Protein AF-A0A1T4MWU2-F1 (afdb_monomer_lite)

Radius of gyration: 14.34 Å; chains: 1; bounding box: 37×26×35 Å

Foldseek 3Di:
DKKKFKFKDQDPDDPPDPPSVVRTPDMDDDPDPVVVVVVLVVVVVVLVVVAVFKWDALQSKIWGFHLPQWDQDPVVNDTGTMIIIIAMDDPNHGGDSVVSVVPDDTDGDDDDRDGDPDD

Sequence (119 aa):
MYRVVEMFGDNEPWWFLEGWEEDIVQSSSFENLEDALCYYKKCWLEYRKKFDEVNSKRNFLAAFWSEDDERWCEECNDYLQQYHSLAILYDNKMLAEEIGKKKYERVTSEGKAKSCSMK

Organism: NCBI:txid263852

Secondary structure (DSSP, 8-state):
-EEEEEEEES--S-TTSTTGGGGEEEEEEESSHHHHHHHHHHHHHHHHHH-SEEEE-TTS-EEEE-TT-EEEETTTTEEEE-EEEEEEEETTEEPPHHHHTTT----B--PPP------

pLDDT: mean 79.15, std 14.97, range [43.62, 94.62]

InterPro domains:
  IPR010434 Protein of unknown function DUF1033 [PF06279] (1-118)

Structure (mmCIF, N/CA/C/O backbone):
data_AF-A0A1T4MWU2-F1
#
_entry.id   AF-A0A1T4MWU2-F1
#
loop_
_atom_site.group_PDB
_atom_site.id
_atom_site.type_symbol
_atom_site.label_atom_id
_atom_site.label_alt_id
_atom_site.label_comp_id
_atom_site.label_asym_id
_atom_site.label_entity_id
_atom_site.label_seq_id
_atom_site.pdbx_PDB_ins_code
_atom_site.Cartn_x
_atom_site.Cartn_y
_atom_site.Cartn_z
_atom_site.occupancy
_atom_site.B_iso_or_equiv
_atom_site.auth_seq_id
_atom_site.auth_comp_id
_atom_site.auth_asym_id
_atom_site.auth_atom_id
_atom_site.pdbx_PDB_model_num
ATOM 1 N N . MET A 1 1 ? -11.333 11.265 11.318 1.00 88.19 1 MET A N 1
ATOM 2 C CA . MET A 1 1 ? -11.938 10.518 10.182 1.00 88.19 1 MET A CA 1
ATOM 3 C C . MET A 1 1 ? -10.966 9.440 9.717 1.00 88.19 1 MET A C 1
ATOM 5 O O . MET A 1 1 ? -9.768 9.711 9.722 1.00 88.19 1 MET A O 1
ATOM 9 N N . TYR A 1 2 ? -11.435 8.242 9.360 1.00 90.88 2 TYR A N 1
ATOM 10 C CA . TYR A 1 2 ? -10.570 7.182 8.827 1.00 90.88 2 TYR A CA 1
ATOM 11 C C . TYR A 1 2 ? -10.446 7.310 7.309 1.00 90.88 2 TYR A C 1
ATOM 13 O O . TYR A 1 2 ? -11.394 7.706 6.634 1.00 90.88 2 TYR A O 1
ATOM 21 N N . ARG A 1 3 ? -9.280 6.990 6.756 1.00 92.44 3 ARG A N 1
ATOM 22 C CA . ARG A 1 3 ? -9.038 7.028 5.311 1.00 92.44 3 ARG 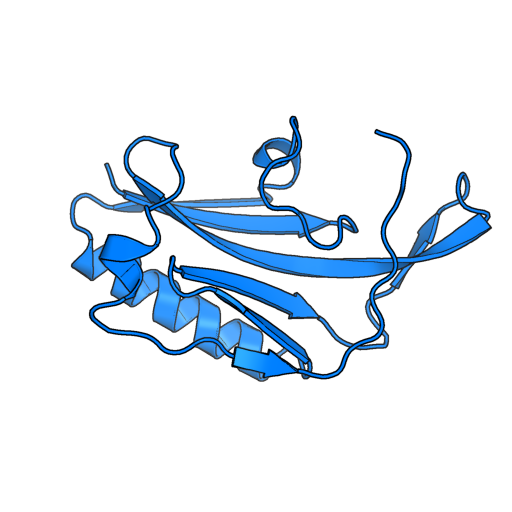A CA 1
ATOM 23 C C . ARG A 1 3 ? -8.203 5.825 4.917 1.00 92.44 3 ARG A C 1
ATOM 25 O O . ARG A 1 3 ? -7.140 5.616 5.486 1.00 92.44 3 ARG A O 1
ATOM 32 N N . VAL A 1 4 ? -8.682 5.037 3.968 1.00 92.50 4 VAL A N 1
ATOM 33 C CA . VAL A 1 4 ? -7.870 4.006 3.322 1.00 92.50 4 VAL A CA 1
ATOM 34 C C . VAL A 1 4 ? -7.244 4.638 2.093 1.00 92.50 4 VAL A C 1
ATOM 36 O O . VAL A 1 4 ? -7.961 5.240 1.293 1.00 92.50 4 VAL A O 1
ATOM 39 N N . VAL A 1 5 ? -5.926 4.553 1.971 1.00 91.75 5 VAL A N 1
ATOM 40 C CA . VAL A 1 5 ? -5.179 5.103 0.837 1.00 91.75 5 VAL A CA 1
ATOM 41 C C . VAL A 1 5 ? -4.459 3.988 0.101 1.00 91.75 5 VAL A C 1
ATOM 43 O O . VAL A 1 5 ? -3.946 3.052 0.718 1.00 91.75 5 VAL A O 1
ATOM 46 N N . GLU A 1 6 ? -4.447 4.108 -1.218 1.00 91.88 6 GLU A N 1
ATOM 47 C CA . GLU A 1 6 ? -3.693 3.259 -2.126 1.00 91.88 6 GLU A CA 1
ATOM 48 C C . GLU A 1 6 ? -2.598 4.115 -2.744 1.00 91.88 6 GLU A C 1
ATOM 50 O O . GLU A 1 6 ? -2.857 5.240 -3.183 1.00 91.88 6 GLU A O 1
ATOM 55 N N . MET A 1 7 ? -1.379 3.596 -2.740 1.00 89.44 7 MET A N 1
ATOM 56 C CA . MET A 1 7 ? -0.198 4.284 -3.244 1.00 89.44 7 MET A CA 1
ATOM 57 C C . MET A 1 7 ? 0.504 3.426 -4.286 1.00 89.44 7 MET A C 1
ATOM 59 O O . MET A 1 7 ? 0.406 2.198 -4.247 1.00 89.44 7 MET A O 1
ATOM 63 N N . PHE A 1 8 ? 1.212 4.074 -5.202 1.00 88.75 8 PHE A N 1
ATOM 64 C CA . PHE A 1 8 ? 1.997 3.409 -6.232 1.00 88.75 8 PHE A CA 1
ATOM 65 C C . PHE A 1 8 ? 3.326 4.134 -6.447 1.00 88.75 8 PHE A C 1
ATOM 67 O O . PHE A 1 8 ? 3.317 5.334 -6.707 1.00 88.75 8 PHE A O 1
ATOM 74 N N . GLY A 1 9 ? 4.449 3.417 -6.350 1.00 83.56 9 GLY A N 1
ATOM 75 C CA . GLY A 1 9 ? 5.775 3.989 -6.611 1.00 83.56 9 GLY A CA 1
ATOM 76 C C . GLY A 1 9 ? 6.945 3.042 -6.328 1.00 83.56 9 GLY A C 1
ATOM 77 O O . GLY A 1 9 ? 6.743 1.918 -5.878 1.00 83.56 9 GLY A O 1
ATOM 78 N N . ASP A 1 10 ? 8.173 3.510 -6.575 1.00 73.81 10 ASP A N 1
ATOM 79 C CA . ASP A 1 10 ? 9.440 2.751 -6.443 1.00 73.81 10 ASP A CA 1
ATOM 80 C C . ASP A 1 10 ? 10.172 2.886 -5.093 1.00 73.81 10 ASP A C 1
ATOM 82 O O . ASP A 1 10 ? 11.306 2.432 -4.920 1.00 73.81 10 ASP 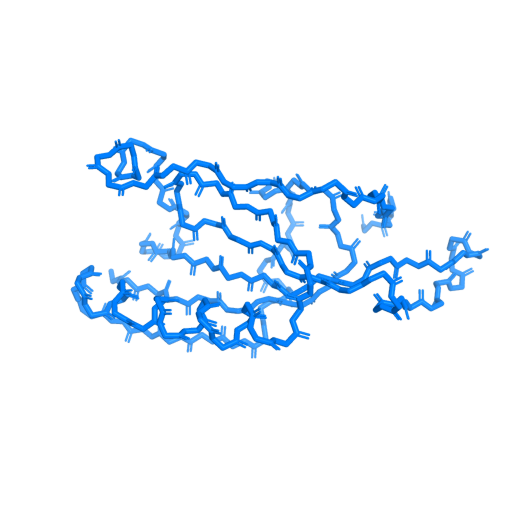A O 1
ATOM 86 N N . ASN A 1 11 ? 9.546 3.505 -4.094 1.00 63.53 11 ASN A N 1
ATOM 87 C CA . ASN A 1 11 ? 10.198 3.752 -2.811 1.00 63.53 11 ASN A CA 1
ATOM 88 C C . ASN A 1 11 ? 10.040 2.585 -1.825 1.00 63.53 11 ASN A C 1
ATOM 90 O O . ASN A 1 11 ? 9.122 2.534 -1.007 1.00 63.53 11 ASN A O 1
ATOM 94 N N . GLU A 1 12 ? 11.007 1.678 -1.830 1.00 53.75 12 GLU A N 1
ATOM 95 C CA . GLU A 1 12 ? 11.235 0.710 -0.752 1.00 53.75 12 GLU A CA 1
ATOM 96 C C . GLU A 1 12 ? 12.079 1.248 0.407 1.00 53.75 12 GLU A C 1
ATOM 98 O O . GLU A 1 12 ? 13.091 1.912 0.181 1.00 53.75 12 GLU A O 1
ATOM 103 N N . PRO A 1 13 ? 11.860 0.787 1.651 1.00 43.62 13 PRO A N 1
ATOM 104 C CA . PRO A 1 13 ? 10.598 0.560 2.332 1.00 43.62 13 PRO A CA 1
ATOM 105 C C . PRO A 1 13 ? 10.621 1.356 3.650 1.00 43.62 13 PRO A C 1
ATOM 107 O O . PRO A 1 13 ? 10.738 0.780 4.733 1.00 43.62 13 PRO A O 1
ATOM 110 N N . TRP A 1 14 ? 10.526 2.687 3.596 1.00 55.03 14 TRP A N 1
ATOM 111 C CA . TRP A 1 14 ? 10.448 3.512 4.807 1.00 55.03 14 TRP A CA 1
ATOM 112 C C . TRP A 1 14 ? 9.296 4.499 4.697 1.00 55.03 14 TRP A C 1
ATOM 114 O O . TRP A 1 14 ? 9.417 5.594 4.161 1.00 55.03 14 TRP A O 1
ATOM 124 N N . TRP A 1 15 ? 8.181 4.086 5.289 1.00 57.41 15 TRP A N 1
ATOM 125 C CA . TRP A 1 15 ? 6.940 4.814 5.552 1.00 57.41 15 TRP A CA 1
ATOM 126 C C . TRP A 1 15 ? 7.114 6.069 6.447 1.00 57.41 15 TRP A C 1
ATOM 128 O O . TRP A 1 15 ? 6.249 6.390 7.253 1.00 57.41 15 TRP A O 1
ATOM 138 N N . PHE A 1 16 ? 8.262 6.744 6.362 1.00 50.38 16 PHE A N 1
ATOM 139 C CA . PHE A 1 16 ? 8.681 7.883 7.182 1.00 50.38 16 PHE A CA 1
ATOM 140 C C . PHE A 1 16 ? 9.406 8.981 6.388 1.00 50.38 16 PHE A C 1
ATOM 142 O O . PHE A 1 16 ? 9.838 9.959 6.994 1.00 50.38 16 PHE A O 1
ATOM 149 N N . LEU A 1 17 ? 9.563 8.844 5.069 1.00 54.25 17 LEU A N 1
ATOM 150 C CA . LEU A 1 17 ? 10.159 9.900 4.251 1.00 54.25 17 LEU A CA 1
ATOM 151 C C . LEU A 1 17 ? 9.106 10.956 3.893 1.00 54.25 17 LEU A C 1
ATOM 153 O O . LEU A 1 17 ? 7.950 10.627 3.621 1.00 54.25 17 LEU A O 1
ATOM 157 N N . GLU A 1 18 ? 9.506 12.226 3.923 1.00 56.59 18 GLU A N 1
ATOM 158 C CA . GLU A 1 18 ? 8.711 13.329 3.378 1.00 56.59 18 GLU A CA 1
ATOM 159 C C . GLU A 1 18 ? 8.315 13.021 1.921 1.00 56.59 18 GLU A C 1
ATOM 161 O O . GLU A 1 18 ? 9.107 12.463 1.164 1.00 56.59 18 GLU A O 1
ATOM 166 N N . GLY A 1 19 ? 7.075 13.341 1.537 1.00 65.75 19 GLY A N 1
ATOM 167 C CA . GLY A 1 19 ? 6.597 13.165 0.157 1.00 65.75 19 GLY A CA 1
ATOM 168 C C . GLY A 1 19 ? 5.936 11.818 -0.173 1.00 65.75 19 GLY A C 1
ATOM 169 O O . GLY A 1 19 ? 5.531 11.618 -1.312 1.00 65.75 19 GLY A O 1
ATOM 170 N N . TRP A 1 20 ? 5.745 10.902 0.787 1.00 75.94 20 TRP A N 1
ATOM 171 C CA . TRP A 1 20 ? 4.974 9.661 0.545 1.00 75.94 20 TRP A CA 1
ATOM 172 C C . TRP A 1 20 ? 3.507 9.927 0.161 1.00 75.94 20 TRP A C 1
ATOM 174 O O . TRP A 1 20 ? 2.875 9.122 -0.518 1.00 75.94 20 TRP A O 1
ATOM 184 N N . GLU A 1 21 ? 2.952 11.062 0.600 1.00 75.88 21 GLU A N 1
ATOM 185 C CA . GLU A 1 21 ? 1.588 11.478 0.260 1.00 75.88 21 GLU A CA 1
ATOM 186 C C . GLU A 1 21 ? 1.423 11.760 -1.240 1.00 75.88 21 GLU A C 1
ATOM 188 O O . GLU A 1 21 ? 0.311 11.664 -1.759 1.00 75.88 21 GLU A O 1
ATOM 193 N N . GLU A 1 22 ? 2.514 12.075 -1.944 1.00 80.19 22 GLU A N 1
ATOM 194 C CA . GLU A 1 22 ? 2.508 12.324 -3.390 1.00 80.19 22 GLU A CA 1
ATOM 195 C C . GLU A 1 22 ? 2.285 11.041 -4.194 1.00 80.19 22 GLU A C 1
ATOM 197 O O . GLU A 1 22 ? 1.746 11.087 -5.297 1.00 80.19 22 GLU A O 1
ATOM 202 N N . ASP A 1 23 ? 2.630 9.890 -3.614 1.00 81.94 23 ASP A N 1
ATOM 203 C CA . ASP A 1 23 ? 2.474 8.584 -4.247 1.00 81.94 23 ASP A CA 1
ATOM 204 C C . ASP A 1 23 ? 1.034 8.036 -4.073 1.00 81.94 23 ASP A C 1
ATOM 206 O O . ASP A 1 23 ? 0.722 6.941 -4.547 1.00 81.94 23 ASP A O 1
ATOM 210 N N . ILE A 1 24 ? 0.127 8.775 -3.404 1.00 87.06 24 ILE A N 1
ATOM 211 C CA . ILE A 1 24 ? -1.286 8.393 -3.224 1.00 87.06 24 ILE A CA 1
ATOM 212 C C . ILE A 1 24 ? -2.035 8.513 -4.555 1.00 87.06 24 ILE A C 1
ATOM 214 O O . ILE A 1 24 ? -2.357 9.605 -5.022 1.00 87.06 24 ILE A O 1
ATOM 218 N N . VAL A 1 25 ? -2.425 7.368 -5.110 1.00 90.50 25 VAL A N 1
ATOM 219 C CA . VAL A 1 25 ? -3.213 7.287 -6.349 1.00 90.50 25 VAL A CA 1
ATOM 220 C C . VAL A 1 25 ? -4.715 7.189 -6.091 1.00 90.50 25 VAL A C 1
ATOM 222 O O . VAL A 1 25 ? -5.522 7.572 -6.938 1.00 90.50 25 VAL A O 1
ATOM 225 N N . GLN A 1 26 ? -5.121 6.688 -4.922 1.00 91.88 26 GLN A N 1
ATOM 226 C CA . GLN A 1 26 ? -6.529 6.601 -4.546 1.00 91.88 26 GLN A CA 1
ATOM 227 C C . GLN A 1 26 ? -6.716 6.769 -3.044 1.00 91.88 26 GLN A C 1
ATOM 229 O O . GLN A 1 26 ? -5.874 6.385 -2.233 1.00 91.88 26 GLN A O 1
ATOM 234 N N . SER A 1 27 ? -7.868 7.314 -2.658 1.00 92.38 27 SER A N 1
ATOM 235 C CA . SER A 1 27 ? -8.251 7.349 -1.259 1.00 92.38 27 SER A CA 1
ATOM 236 C C . SER A 1 27 ? -9.750 7.261 -1.038 1.00 92.38 27 SER A C 1
ATOM 238 O O . SER A 1 27 ? -10.510 7.956 -1.711 1.00 92.38 27 SER A O 1
ATOM 240 N N . SER A 1 28 ? -10.135 6.516 -0.009 1.00 94.31 28 SER A N 1
ATOM 241 C CA . SER A 1 28 ? -11.520 6.318 0.409 1.00 94.31 28 SER A CA 1
ATOM 242 C C . SER A 1 28 ? -11.669 6.690 1.881 1.00 94.31 28 SER A C 1
ATOM 244 O O . SER A 1 28 ? -10.912 6.211 2.726 1.00 94.31 28 SER A O 1
ATOM 246 N N . SER A 1 29 ? -12.617 7.571 2.196 1.00 93.38 29 SER A N 1
ATOM 247 C CA . SER A 1 29 ? -12.855 8.067 3.558 1.00 93.38 29 SER A CA 1
ATOM 248 C C . SER A 1 29 ? -14.028 7.359 4.227 1.00 93.38 29 SER A C 1
ATOM 250 O O . SER A 1 29 ? -15.026 7.048 3.584 1.00 93.38 29 SER A O 1
ATOM 252 N N . PHE A 1 30 ? -13.904 7.138 5.534 1.00 93.38 30 PHE A N 1
ATOM 253 C CA . PHE A 1 30 ? -14.853 6.397 6.356 1.00 93.38 30 PHE A CA 1
ATOM 254 C C . PHE A 1 30 ? -15.019 7.068 7.722 1.00 93.38 30 PHE A C 1
ATOM 256 O O . PHE A 1 30 ? -14.065 7.599 8.303 1.00 93.38 30 PHE A O 1
ATOM 263 N N . GLU A 1 31 ? -16.234 7.017 8.261 1.00 91.19 31 GLU A N 1
ATOM 264 C CA . GLU A 1 31 ? -16.543 7.562 9.587 1.00 91.19 31 GLU A CA 1
ATOM 265 C C . GLU A 1 31 ? -16.007 6.656 10.701 1.00 91.19 31 GLU A C 1
ATOM 267 O O . GLU A 1 31 ? -15.425 7.142 11.672 1.00 91.19 31 GLU A O 1
ATOM 272 N N . ASN A 1 32 ? -16.112 5.338 10.510 1.00 90.88 32 ASN A N 1
ATOM 273 C CA . ASN A 1 32 ? -15.744 4.333 11.500 1.00 90.88 32 ASN A CA 1
ATOM 274 C C . ASN A 1 32 ? -14.569 3.468 11.033 1.00 90.88 32 ASN A C 1
ATOM 276 O O . ASN A 1 32 ? -14.392 3.194 9.843 1.00 90.88 32 ASN A O 1
ATOM 280 N N . LEU A 1 33 ? -13.793 2.971 11.999 1.00 88.00 33 LEU A N 1
ATOM 281 C CA . LEU A 1 33 ? -12.676 2.065 11.727 1.00 88.00 33 LEU A CA 1
ATOM 282 C C . LEU A 1 33 ? -13.148 0.748 11.098 1.00 88.00 33 LEU A C 1
ATOM 284 O O . LEU A 1 33 ? -12.435 0.169 10.290 1.00 88.00 33 LEU A O 1
ATOM 288 N N . GLU A 1 34 ? -14.330 0.258 11.467 1.00 90.12 34 GLU A N 1
ATOM 289 C CA . GLU A 1 34 ? -14.854 -1.020 10.974 1.00 90.12 34 GLU A CA 1
ATOM 290 C C . GLU A 1 34 ? -15.114 -0.994 9.464 1.00 90.12 34 GLU A C 1
ATOM 292 O O . GLU A 1 34 ? -14.695 -1.917 8.762 1.00 90.12 34 GLU A O 1
ATOM 297 N N . ASP A 1 35 ? -15.701 0.091 8.956 1.00 93.38 35 ASP A N 1
ATOM 298 C CA . ASP A 1 35 ? -15.936 0.285 7.522 1.00 93.38 35 ASP A CA 1
ATOM 299 C C . ASP A 1 35 ? -14.613 0.413 6.759 1.00 93.38 35 ASP A C 1
ATOM 301 O O . ASP A 1 35 ? -14.408 -0.258 5.743 1.00 93.38 35 ASP A O 1
ATOM 305 N N . ALA A 1 36 ? -13.668 1.189 7.305 1.00 92.50 36 ALA A N 1
ATOM 306 C CA . ALA A 1 36 ? -12.321 1.308 6.750 1.00 92.50 36 ALA A CA 1
ATOM 307 C C . ALA A 1 36 ? -11.599 -0.048 6.707 1.00 92.50 36 ALA A C 1
ATOM 309 O O . ALA A 1 36 ? -10.961 -0.382 5.713 1.00 92.50 36 ALA A O 1
ATOM 310 N N . LEU A 1 37 ? -11.728 -0.867 7.756 1.00 91.00 37 LEU A N 1
ATOM 311 C CA . LEU A 1 37 ? -11.153 -2.212 7.806 1.00 91.00 37 LEU A CA 1
ATOM 312 C C . LEU A 1 37 ? -11.816 -3.162 6.810 1.00 91.00 37 LEU A C 1
ATOM 314 O O . LEU A 1 37 ? -11.131 -3.998 6.223 1.00 91.00 37 LEU A O 1
ATOM 318 N N . CYS A 1 38 ? -13.132 -3.065 6.627 1.00 92.75 38 CYS A N 1
ATOM 319 C CA . CYS A 1 38 ? -13.856 -3.861 5.643 1.00 92.75 38 CYS A CA 1
ATOM 320 C C . CYS A 1 38 ? -13.362 -3.540 4.226 1.00 92.75 38 CYS A C 1
ATOM 322 O O . CYS A 1 38 ? -13.001 -4.446 3.470 1.00 92.75 38 CYS A O 1
ATOM 324 N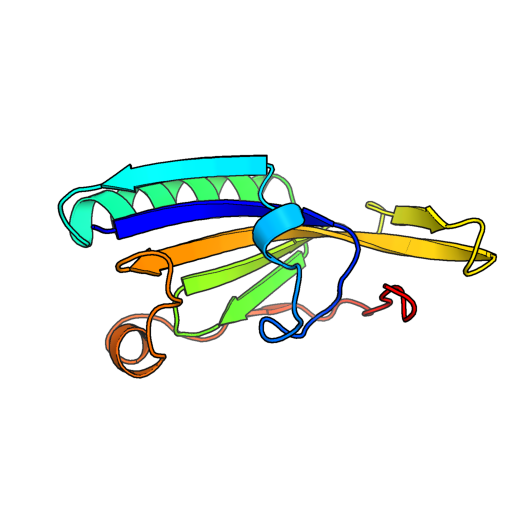 N . TYR A 1 39 ? -13.243 -2.248 3.906 1.00 94.31 39 TYR A N 1
ATOM 325 C CA . TYR A 1 39 ? -12.694 -1.789 2.634 1.00 94.31 39 TYR A CA 1
ATOM 326 C C . TYR A 1 39 ? -11.228 -2.203 2.454 1.00 94.31 39 TYR A C 1
ATOM 328 O O . TYR A 1 39 ? -10.880 -2.800 1.440 1.00 94.31 39 TYR A O 1
ATOM 336 N N . TYR A 1 40 ? -10.385 -1.989 3.468 1.00 93.12 40 TYR A N 1
ATOM 337 C CA . TYR A 1 40 ? -8.980 -2.399 3.453 1.00 93.12 40 TYR A CA 1
ATOM 338 C C . TYR A 1 40 ? -8.827 -3.897 3.175 1.00 93.12 40 TYR A C 1
ATOM 340 O O . TYR A 1 40 ? -8.044 -4.292 2.317 1.00 93.12 40 TYR A O 1
ATOM 348 N N . LYS A 1 41 ? -9.604 -4.753 3.851 1.00 92.06 41 LYS A N 1
ATOM 349 C CA . LYS A 1 41 ? -9.581 -6.206 3.614 1.00 92.06 41 LYS A CA 1
ATOM 350 C C . LYS A 1 41 ? -9.981 -6.564 2.190 1.00 92.06 41 LYS A C 1
ATOM 352 O O . LYS A 1 41 ? -9.397 -7.476 1.611 1.00 92.06 41 LYS A O 1
ATOM 357 N N . LYS A 1 42 ? -10.972 -5.868 1.632 1.00 94.62 42 LYS A N 1
ATOM 358 C CA . LYS A 1 42 ? -11.381 -6.058 0.241 1.00 94.62 42 LYS A CA 1
ATOM 359 C C . LYS A 1 42 ? -10.225 -5.724 -0.707 1.00 94.62 42 LYS A C 1
ATOM 361 O O . LYS A 1 42 ? -9.871 -6.577 -1.513 1.00 94.62 42 LYS A O 1
ATOM 366 N N . CYS A 1 43 ? -9.604 -4.550 -0.570 1.00 93.88 43 CYS A N 1
ATOM 367 C CA . CYS A 1 43 ? -8.457 -4.157 -1.398 1.00 93.88 43 CYS A CA 1
ATOM 368 C C . CYS A 1 43 ? -7.277 -5.119 -1.228 1.00 93.88 43 CYS A C 1
ATOM 370 O O . CYS A 1 43 ? -6.690 -5.551 -2.214 1.00 93.88 43 CYS A O 1
ATOM 372 N N . TRP A 1 44 ? -6.988 -5.536 0.006 1.00 93.12 44 TRP A N 1
ATOM 373 C CA . TRP A 1 44 ? -5.953 -6.523 0.303 1.00 93.12 44 TRP A CA 1
ATOM 374 C C . TRP A 1 44 ? -6.165 -7.830 -0.465 1.00 93.12 44 TRP A C 1
ATOM 376 O O . TRP A 1 44 ? -5.232 -8.351 -1.066 1.00 93.12 44 TRP A O 1
ATOM 386 N N . LEU A 1 45 ? -7.381 -8.388 -0.442 1.00 92.25 45 LEU A N 1
ATOM 387 C CA . LEU A 1 45 ? -7.676 -9.640 -1.142 1.00 92.25 45 LEU A CA 1
ATOM 388 C C . LEU A 1 45 ? -7.550 -9.487 -2.658 1.00 92.25 45 LEU A C 1
ATOM 390 O O . LEU A 1 45 ? -7.095 -10.413 -3.322 1.00 92.25 45 LEU A O 1
ATOM 394 N N . GLU A 1 46 ? -7.936 -8.335 -3.203 1.00 93.38 46 GLU A N 1
ATOM 395 C CA . GLU A 1 46 ? -7.779 -8.042 -4.628 1.00 93.38 46 GLU A CA 1
ATOM 396 C C . GLU A 1 46 ? -6.303 -7.910 -5.016 1.00 93.38 46 GLU A C 1
ATOM 398 O O . GLU A 1 46 ? -5.895 -8.477 -6.027 1.00 93.38 46 GLU A O 1
ATOM 403 N N . TYR A 1 47 ? -5.483 -7.247 -4.198 1.00 91.19 47 TYR A N 1
ATOM 404 C CA . TYR A 1 47 ? -4.041 -7.170 -4.425 1.00 91.19 47 TYR A CA 1
ATOM 405 C C . TYR A 1 47 ? -3.347 -8.514 -4.260 1.00 91.19 47 TYR A C 1
ATOM 407 O O . TYR A 1 47 ? -2.532 -8.877 -5.099 1.00 91.19 47 TYR A O 1
ATOM 415 N N . ARG A 1 48 ? -3.747 -9.330 -3.281 1.00 89.50 48 ARG A N 1
ATOM 416 C CA . ARG A 1 48 ? -3.182 -10.673 -3.105 1.00 89.50 48 ARG A CA 1
ATOM 417 C C . ARG A 1 48 ? -3.474 -11.620 -4.275 1.00 89.50 48 ARG A C 1
ATOM 419 O O . ARG A 1 48 ? -2.747 -12.588 -4.445 1.00 89.50 48 ARG A O 1
ATOM 426 N N . LYS A 1 49 ? -4.526 -11.371 -5.064 1.00 91.62 49 LYS A N 1
ATOM 427 C CA . LYS A 1 49 ? -4.805 -12.122 -6.304 1.00 91.62 49 LYS A CA 1
ATOM 428 C C . LYS A 1 49 ? -3.980 -11.642 -7.499 1.00 91.62 49 LYS A C 1
ATOM 430 O O . LYS A 1 49 ? -3.870 -12.384 -8.467 1.00 91.62 49 LYS A O 1
ATOM 435 N N . LYS A 1 50 ? -3.516 -10.390 -7.468 1.00 90.50 50 LYS A N 1
ATOM 436 C CA . LYS A 1 50 ? -2.797 -9.742 -8.572 1.00 90.50 50 LYS A CA 1
ATOM 437 C C . LYS A 1 50 ? -1.283 -9.852 -8.435 1.00 90.50 50 LYS A C 1
ATOM 439 O O . LYS A 1 50 ? -0.617 -9.907 -9.453 1.00 90.50 50 LYS A O 1
ATOM 444 N N . PHE A 1 51 ? -0.788 -9.866 -7.201 1.00 90.31 51 PHE A N 1
ATOM 445 C CA . PHE A 1 51 ? 0.629 -9.799 -6.869 1.00 90.31 51 PHE A CA 1
ATOM 446 C C . PHE A 1 51 ? 1.037 -11.011 -6.039 1.00 90.31 51 PHE A C 1
ATOM 448 O O . PHE A 1 51 ? 0.338 -11.377 -5.082 1.00 90.31 51 PHE A O 1
ATOM 455 N N . ASP A 1 52 ? 2.174 -11.604 -6.388 1.00 88.62 52 ASP A N 1
ATOM 456 C CA . ASP A 1 52 ? 2.735 -12.772 -5.709 1.00 88.62 52 ASP A CA 1
ATOM 457 C C . ASP A 1 52 ? 3.423 -12.397 -4.394 1.00 88.62 52 ASP A C 1
ATOM 459 O O . ASP A 1 52 ? 3.274 -13.120 -3.397 1.00 88.62 52 ASP A O 1
ATOM 463 N N . GLU A 1 53 ? 4.034 -11.214 -4.348 1.00 89.19 53 GLU A N 1
ATOM 464 C CA . GLU A 1 53 ? 4.785 -10.722 -3.203 1.00 89.19 53 GLU A CA 1
ATOM 465 C C . GLU A 1 53 ? 3.972 -9.731 -2.360 1.00 89.19 53 GLU A C 1
ATOM 467 O O . GLU A 1 53 ? 3.154 -8.945 -2.850 1.00 89.19 53 GLU A O 1
ATOM 472 N N . VAL A 1 54 ? 4.170 -9.798 -1.041 1.00 89.06 54 VAL A N 1
ATOM 473 C CA . VAL A 1 54 ? 3.517 -8.924 -0.068 1.00 89.06 54 VAL A CA 1
ATOM 474 C C . VAL A 1 54 ? 4.379 -8.708 1.173 1.00 89.06 54 VAL A C 1
ATOM 476 O O . VAL A 1 54 ? 4.863 -9.639 1.820 1.00 89.06 54 VAL A O 1
ATOM 479 N N . ASN A 1 55 ? 4.474 -7.454 1.600 1.00 86.62 55 ASN A N 1
ATOM 480 C CA . ASN A 1 55 ? 5.061 -7.064 2.872 1.00 86.62 55 ASN A CA 1
ATOM 481 C C . ASN A 1 55 ? 4.084 -6.181 3.631 1.00 86.62 55 ASN A C 1
ATOM 483 O O . ASN A 1 55 ? 3.733 -5.092 3.187 1.00 86.62 55 ASN A O 1
ATOM 487 N N . SER A 1 56 ? 3.648 -6.642 4.795 1.00 85.94 56 SER A N 1
ATOM 488 C CA . SER A 1 56 ? 2.743 -5.910 5.660 1.00 85.94 56 SER A CA 1
ATOM 489 C C . SER A 1 56 ? 3.283 -5.701 7.055 1.00 85.94 56 SER A C 1
ATOM 491 O O . SER A 1 56 ? 4.112 -6.446 7.578 1.00 85.94 56 SER A O 1
ATOM 493 N N . LYS A 1 57 ? 2.770 -4.652 7.683 1.00 80.69 57 LYS A N 1
ATOM 494 C CA . LYS A 1 57 ? 3.050 -4.255 9.054 1.00 80.69 57 LYS A CA 1
ATOM 495 C C . LYS A 1 57 ? 1.783 -4.368 9.887 1.00 80.69 57 LYS A C 1
ATOM 497 O O . LYS A 1 57 ? 0.660 -4.387 9.384 1.00 80.69 57 LYS A O 1
ATOM 502 N N . ARG A 1 58 ? 1.969 -4.403 11.206 1.00 75.06 58 ARG A N 1
ATOM 503 C CA . ARG A 1 58 ? 0.863 -4.551 12.161 1.00 75.06 58 ARG A CA 1
ATOM 504 C C . ARG A 1 58 ? -0.106 -3.369 12.107 1.00 75.06 58 ARG A C 1
ATOM 506 O O . ARG A 1 58 ? -1.284 -3.560 12.365 1.00 75.06 58 ARG A O 1
ATOM 513 N N . ASN A 1 59 ? 0.354 -2.177 11.735 1.00 76.62 59 ASN A N 1
ATOM 514 C CA . ASN A 1 59 ? -0.450 -0.959 11.616 1.00 76.62 59 ASN A CA 1
ATOM 515 C C . ASN A 1 59 ? -1.218 -0.809 10.287 1.00 76.62 59 ASN A C 1
ATOM 517 O O . ASN A 1 59 ? -1.495 0.317 9.887 1.00 76.62 59 ASN A O 1
ATOM 521 N N . PHE A 1 60 ? -1.590 -1.908 9.622 1.00 84.00 60 PHE A N 1
ATOM 522 C CA . PHE A 1 60 ? -2.353 -1.871 8.363 1.00 84.00 60 PHE A CA 1
ATOM 523 C C . PHE A 1 60 ? -1.633 -1.164 7.217 1.00 84.00 60 PHE A C 1
ATOM 525 O O . PHE A 1 60 ? -2.279 -0.583 6.354 1.00 84.00 60 PHE A O 1
ATOM 532 N N . LEU A 1 61 ? -0.303 -1.200 7.227 1.00 86.25 61 LEU A N 1
ATOM 533 C CA . LEU A 1 61 ? 0.501 -0.846 6.068 1.00 86.25 61 LEU A CA 1
ATOM 534 C C . LEU A 1 61 ? 0.826 -2.127 5.320 1.00 86.25 61 LEU A C 1
ATOM 536 O O . LEU A 1 61 ? 1.249 -3.110 5.934 1.00 86.25 61 LEU A O 1
ATOM 540 N N . ALA A 1 62 ? 0.634 -2.115 4.015 1.00 88.94 62 ALA A N 1
ATOM 541 C CA . ALA A 1 62 ? 0.934 -3.225 3.135 1.00 88.94 62 ALA A CA 1
ATOM 542 C C . ALA A 1 62 ? 1.553 -2.697 1.853 1.00 88.94 62 ALA A C 1
ATOM 544 O O . ALA A 1 62 ? 1.149 -1.644 1.378 1.00 88.94 62 ALA A O 1
ATOM 545 N N . ALA A 1 63 ? 2.489 -3.446 1.301 1.00 89.75 63 ALA A N 1
ATOM 546 C CA . ALA A 1 63 ? 3.027 -3.261 -0.030 1.00 89.75 63 ALA A CA 1
ATOM 547 C C . ALA A 1 63 ? 2.930 -4.601 -0.763 1.00 89.75 63 ALA A C 1
ATOM 549 O O . ALA A 1 63 ? 3.155 -5.648 -0.154 1.00 89.75 63 ALA A O 1
ATOM 550 N N . PHE A 1 64 ? 2.566 -4.555 -2.035 1.00 90.75 64 PHE A N 1
ATOM 551 C CA . PHE A 1 64 ? 2.348 -5.687 -2.924 1.00 90.75 64 PHE A CA 1
ATOM 552 C C . PHE A 1 64 ? 3.088 -5.431 -4.233 1.00 90.75 64 PHE A C 1
ATOM 554 O O . PHE A 1 64 ? 3.094 -4.295 -4.710 1.00 90.75 64 PHE A O 1
ATOM 561 N N . TRP A 1 65 ? 3.708 -6.462 -4.796 1.00 91.62 65 TRP A N 1
ATOM 562 C CA . TRP A 1 65 ? 4.447 -6.357 -6.052 1.00 91.62 65 TRP A CA 1
ATOM 563 C C . TRP A 1 65 ? 4.639 -7.734 -6.701 1.00 91.62 65 TRP A C 1
ATOM 565 O O . TRP A 1 65 ? 4.370 -8.770 -6.086 1.00 91.62 65 TRP A O 1
ATOM 575 N N . SER A 1 66 ? 5.099 -7.736 -7.946 1.00 89.38 66 SER A N 1
ATOM 576 C CA . SER A 1 66 ? 5.589 -8.922 -8.661 1.00 89.38 66 SER A CA 1
ATOM 577 C C . SER A 1 66 ? 7.053 -8.690 -9.027 1.00 89.38 66 SER A C 1
ATOM 579 O O . SER A 1 66 ? 7.443 -7.540 -9.206 1.00 89.38 66 SER A O 1
ATOM 581 N N . GLU A 1 67 ? 7.861 -9.739 -9.185 1.00 84.06 67 GLU A N 1
ATOM 582 C CA . GLU A 1 67 ? 9.272 -9.575 -9.591 1.00 84.06 67 GLU A CA 1
ATOM 583 C C . GLU A 1 67 ? 9.428 -8.872 -10.952 1.00 84.06 67 GLU A C 1
ATOM 585 O O . GLU A 1 67 ? 10.441 -8.227 -11.190 1.00 84.06 67 GLU A O 1
ATOM 590 N N . ASP A 1 68 ? 8.420 -8.960 -11.825 1.00 83.88 68 ASP A N 1
ATOM 591 C CA . ASP A 1 68 ? 8.412 -8.307 -13.139 1.00 83.88 68 ASP A CA 1
ATOM 592 C C . ASP A 1 68 ? 7.866 -6.861 -13.119 1.00 83.88 68 ASP A C 1
ATOM 594 O O . ASP A 1 68 ? 7.884 -6.182 -14.149 1.00 83.88 68 ASP A O 1
ATOM 598 N N . ASP A 1 69 ? 7.348 -6.374 -11.982 1.00 84.75 69 ASP A N 1
ATOM 599 C CA . ASP A 1 69 ? 6.801 -5.013 -11.848 1.00 84.75 69 ASP A CA 1
ATOM 600 C C . ASP A 1 69 ? 7.930 -3.981 -11.682 1.00 84.75 69 ASP A C 1
ATOM 602 O O . ASP A 1 69 ? 8.073 -3.337 -10.647 1.00 84.75 69 ASP A O 1
ATOM 606 N N . GLU A 1 70 ? 8.753 -3.807 -12.713 1.00 87.56 70 GLU A N 1
ATOM 607 C CA . GLU A 1 70 ? 9.896 -2.895 -12.694 1.00 87.56 70 GLU A CA 1
ATOM 608 C C . GLU A 1 70 ? 9.737 -1.718 -13.670 1.00 87.56 70 GLU A C 1
ATOM 610 O O . GLU A 1 70 ? 9.178 -1.822 -14.764 1.00 87.56 70 GLU A O 1
ATOM 615 N N . ARG A 1 71 ? 10.296 -0.566 -13.293 1.00 85.88 71 ARG A N 1
ATOM 616 C CA . ARG A 1 71 ? 10.373 0.650 -14.106 1.00 85.88 71 ARG A CA 1
ATOM 617 C C . ARG A 1 71 ? 11.830 0.985 -14.384 1.00 85.88 71 ARG A C 1
ATOM 619 O O . ARG A 1 71 ? 12.634 1.073 -13.462 1.00 85.88 71 ARG A O 1
ATOM 626 N N . TRP A 1 72 ? 12.159 1.272 -15.640 1.00 86.81 72 TRP A N 1
ATOM 627 C CA . TRP A 1 72 ? 13.458 1.855 -15.970 1.00 86.81 72 TRP A CA 1
ATOM 628 C C . TRP A 1 72 ? 13.578 3.268 -15.390 1.00 86.81 72 TRP A C 1
ATOM 630 O O . TRP A 1 72 ? 12.796 4.158 -15.737 1.00 86.81 72 TRP A O 1
ATOM 640 N N . CYS A 1 73 ? 14.568 3.476 -14.527 1.00 85.56 73 CYS A N 1
ATOM 641 C CA . CYS A 1 73 ? 14.926 4.791 -14.018 1.00 85.56 73 CYS A CA 1
ATOM 642 C C . CYS A 1 73 ? 16.184 5.285 -14.734 1.00 85.56 73 CYS A C 1
ATOM 644 O O . CYS A 1 73 ? 17.260 4.711 -14.565 1.00 85.56 73 CYS A O 1
ATOM 646 N N . GLU A 1 74 ? 16.068 6.361 -15.516 1.00 86.06 74 GLU A N 1
ATOM 647 C CA . GLU A 1 74 ? 17.215 6.942 -16.231 1.00 86.06 74 GLU A CA 1
ATOM 648 C C . GLU A 1 74 ? 18.271 7.508 -15.273 1.00 86.06 74 GLU A C 1
ATOM 650 O O . GLU A 1 74 ? 19.463 7.441 -15.561 1.00 86.06 74 GLU A O 1
ATOM 655 N N . GLU A 1 75 ? 17.849 8.015 -14.114 1.00 83.62 75 GLU A N 1
ATOM 656 C CA . GLU A 1 75 ? 18.740 8.614 -13.114 1.00 83.62 75 GLU A CA 1
ATOM 657 C C . GLU A 1 75 ? 19.575 7.557 -12.387 1.00 83.62 75 GLU A C 1
ATOM 659 O O . GLU A 1 75 ? 20.768 7.750 -12.151 1.00 83.62 75 GLU A O 1
ATOM 664 N N . CYS A 1 76 ? 18.965 6.414 -12.066 1.00 83.25 76 CYS A N 1
ATOM 665 C CA . CYS A 1 76 ? 19.669 5.275 -11.477 1.00 83.25 76 CYS A CA 1
ATOM 666 C C . CYS A 1 76 ? 20.363 4.403 -12.530 1.00 83.25 76 CYS A C 1
ATOM 668 O O . CYS A 1 76 ? 21.227 3.603 -12.173 1.00 83.25 76 CYS A O 1
ATOM 670 N N . ASN A 1 77 ? 19.988 4.549 -13.807 1.00 87.38 77 ASN A N 1
ATOM 671 C CA . ASN A 1 77 ? 20.376 3.664 -14.904 1.00 87.38 77 ASN A CA 1
ATOM 672 C C . ASN A 1 77 ? 20.171 2.179 -14.532 1.00 87.38 77 ASN A C 1
ATOM 674 O O . ASN A 1 77 ? 21.030 1.333 -14.786 1.00 87.38 77 ASN A O 1
ATOM 678 N N . ASP A 1 78 ? 19.049 1.892 -13.872 1.00 86.62 78 ASP A N 1
ATOM 679 C CA . ASP A 1 78 ? 18.681 0.566 -13.372 1.00 86.62 78 ASP A CA 1
ATOM 680 C C . ASP A 1 78 ? 17.154 0.399 -13.407 1.00 86.62 78 ASP A C 1
ATOM 682 O O . ASP A 1 78 ? 16.399 1.376 -13.502 1.00 86.62 78 ASP A O 1
ATOM 686 N N . TYR A 1 79 ? 16.704 -0.852 -13.327 1.00 86.12 79 TYR A N 1
ATOM 687 C CA . TYR A 1 79 ? 15.297 -1.187 -13.139 1.00 86.12 79 TYR A CA 1
ATOM 688 C C . TYR A 1 79 ? 14.941 -1.094 -11.652 1.00 86.12 79 TYR A C 1
ATOM 690 O O . TYR A 1 79 ? 15.579 -1.717 -10.803 1.00 86.12 79 TYR A O 1
ATOM 698 N N . LEU A 1 80 ? 13.945 -0.263 -11.347 1.00 85.69 80 LEU A N 1
ATOM 699 C CA . LEU A 1 80 ? 13.427 -0.059 -10.002 1.00 85.69 80 LEU A CA 1
ATOM 700 C C . LEU A 1 80 ? 12.099 -0.779 -9.842 1.00 85.69 80 LEU A C 1
ATOM 702 O O . LEU A 1 80 ? 11.171 -0.573 -10.629 1.00 85.69 80 LEU A O 1
ATOM 706 N N . GLN A 1 81 ? 12.000 -1.570 -8.784 1.00 87.19 81 GLN A N 1
ATOM 707 C CA . GLN A 1 81 ? 10.788 -2.291 -8.444 1.00 87.19 81 GLN A CA 1
ATOM 708 C C . GLN A 1 81 ? 9.666 -1.308 -8.089 1.00 87.19 81 GLN A C 1
ATOM 710 O O . GLN A 1 81 ? 9.878 -0.332 -7.374 1.00 87.19 81 GLN A O 1
ATOM 715 N N . GLN A 1 82 ? 8.466 -1.565 -8.593 1.00 86.94 82 GLN A N 1
ATOM 716 C CA . GLN A 1 82 ? 7.260 -0.792 -8.329 1.00 86.94 82 GLN A CA 1
ATOM 717 C C . GLN A 1 82 ? 6.401 -1.499 -7.279 1.00 86.94 82 GLN A C 1
ATOM 719 O O . GLN A 1 82 ? 6.207 -2.715 -7.323 1.00 86.94 82 GLN A O 1
ATOM 724 N N . TYR A 1 83 ? 5.858 -0.714 -6.351 1.00 88.56 83 TYR A N 1
ATOM 725 C CA . TYR A 1 83 ? 5.069 -1.188 -5.221 1.00 88.56 83 TYR A CA 1
ATOM 726 C C . TYR A 1 83 ? 3.660 -0.635 -5.262 1.00 88.56 83 TYR A C 1
ATOM 728 O O . TYR A 1 83 ? 3.454 0.577 -5.276 1.00 88.56 83 TYR A O 1
ATOM 736 N N . HIS A 1 84 ? 2.685 -1.527 -5.145 1.00 90.62 84 HIS A N 1
ATOM 737 C CA . HIS A 1 84 ? 1.303 -1.184 -4.849 1.00 90.62 84 HIS A CA 1
ATOM 738 C C . HIS A 1 84 ? 1.090 -1.249 -3.349 1.00 90.62 84 HIS A C 1
ATOM 740 O O . HIS A 1 84 ? 1.150 -2.318 -2.748 1.00 90.62 84 HIS A O 1
ATOM 746 N N . SER A 1 85 ? 0.841 -0.110 -2.722 1.00 88.56 85 SER A N 1
ATOM 747 C CA . SER A 1 85 ? 0.777 -0.020 -1.271 1.00 88.56 85 SER A CA 1
ATOM 748 C C . SER A 1 85 ? -0.617 0.349 -0.776 1.00 88.56 85 SER A C 1
ATOM 750 O O . SER A 1 85 ? -1.347 1.092 -1.421 1.00 88.56 85 SER A O 1
ATOM 752 N N . LEU A 1 86 ? -0.997 -0.176 0.387 1.00 90.62 86 LEU A N 1
ATOM 753 C CA . LEU A 1 86 ? -2.299 0.016 1.017 1.00 90.62 86 LEU A CA 1
ATOM 754 C C . LEU A 1 86 ? -2.097 0.417 2.480 1.00 90.62 86 LEU A C 1
ATOM 756 O O . LEU A 1 86 ? -1.363 -0.250 3.209 1.00 90.62 86 LEU A O 1
ATOM 760 N N . ALA A 1 87 ? -2.759 1.487 2.915 1.00 90.19 87 ALA A N 1
ATOM 761 C CA . ALA A 1 87 ? -2.643 1.999 4.277 1.00 90.19 87 ALA A CA 1
ATOM 762 C C . ALA A 1 87 ? -3.981 2.472 4.847 1.00 90.19 87 ALA A C 1
ATOM 764 O O . ALA A 1 87 ? -4.836 2.971 4.116 1.00 90.19 87 ALA A O 1
ATOM 765 N N . ILE A 1 88 ? -4.142 2.370 6.170 1.00 90.56 88 ILE A N 1
ATOM 766 C CA . ILE A 1 88 ? -5.226 3.039 6.900 1.00 90.56 88 ILE A CA 1
ATOM 767 C C . ILE A 1 88 ? -4.653 4.211 7.695 1.00 90.56 88 ILE A C 1
ATOM 769 O O . ILE A 1 88 ? -3.765 4.051 8.535 1.00 90.56 88 ILE A O 1
ATOM 773 N N . LEU A 1 89 ? -5.223 5.385 7.461 1.00 89.00 89 LEU A N 1
ATOM 774 C CA . LEU A 1 89 ? -4.933 6.625 8.157 1.00 89.00 89 LEU A CA 1
ATOM 775 C C . LEU A 1 89 ? -6.096 6.995 9.079 1.00 89.00 89 LEU A C 1
ATOM 777 O O . LEU A 1 89 ? -7.265 6.736 8.781 1.00 89.00 89 LEU A O 1
ATOM 781 N N . TYR A 1 90 ? -5.774 7.661 10.178 1.00 88.88 90 TYR A N 1
ATOM 782 C CA . TYR A 1 90 ? -6.721 8.361 11.028 1.00 88.88 90 TYR A CA 1
ATOM 783 C C . TYR A 1 90 ? -6.320 9.829 11.090 1.00 88.88 90 TYR A C 1
ATOM 785 O O . TYR A 1 90 ? -5.213 10.153 11.508 1.00 88.88 90 TYR A O 1
ATOM 793 N N . ASP A 1 91 ? -7.218 10.711 10.656 1.00 85.94 91 ASP A N 1
ATOM 794 C CA . ASP A 1 91 ? -6.973 12.158 10.641 1.00 85.94 91 ASP A CA 1
ATOM 795 C C . ASP A 1 91 ? -5.728 12.543 9.811 1.00 85.94 91 ASP A C 1
ATOM 797 O O . ASP A 1 91 ? -4.891 13.338 10.226 1.00 85.94 91 ASP A O 1
ATOM 801 N N . ASN A 1 92 ? -5.575 11.897 8.645 1.00 79.81 92 ASN A N 1
ATOM 802 C CA . ASN A 1 92 ? -4.404 11.983 7.753 1.00 79.81 92 ASN A CA 1
ATOM 803 C C . ASN A 1 92 ? -3.066 11.562 8.390 1.00 79.81 92 ASN A C 1
ATOM 805 O O . ASN A 1 92 ? -2.006 11.797 7.823 1.00 79.81 92 ASN A O 1
ATOM 809 N N . LYS A 1 93 ? -3.098 10.893 9.546 1.00 82.12 93 LYS A N 1
ATOM 810 C CA . LYS A 1 93 ? -1.915 10.325 10.197 1.00 82.12 93 LYS A CA 1
ATOM 811 C C . LYS A 1 93 ? -1.965 8.809 10.157 1.00 82.12 93 LYS A C 1
ATOM 813 O O . LYS A 1 93 ? -3.038 8.210 10.203 1.00 82.12 93 LYS A O 1
ATOM 818 N N . MET A 1 94 ? -0.799 8.175 10.105 1.00 78.69 94 MET A N 1
ATOM 819 C CA . MET A 1 94 ? -0.714 6.718 10.180 1.00 78.69 94 MET A CA 1
ATOM 820 C C . MET A 1 94 ? -1.259 6.214 11.517 1.00 78.69 94 MET A C 1
ATOM 822 O O . MET A 1 94 ? -1.053 6.832 12.566 1.00 78.69 94 MET A O 1
ATOM 826 N N . LEU A 1 95 ? -1.942 5.070 11.490 1.00 77.00 95 LEU A N 1
ATOM 827 C CA . LEU A 1 95 ? -2.346 4.405 12.721 1.00 77.00 95 LEU A CA 1
ATOM 828 C C . LEU A 1 95 ? -1.108 3.944 13.500 1.00 77.00 95 LEU A C 1
ATOM 830 O O . LEU A 1 95 ? -0.168 3.379 12.939 1.00 77.00 95 LEU A O 1
ATOM 834 N N . ALA A 1 96 ? -1.124 4.148 14.817 1.00 69.56 96 ALA A N 1
ATOM 835 C CA . ALA A 1 96 ? -0.096 3.608 15.695 1.00 69.56 96 ALA A CA 1
ATOM 836 C C . ALA A 1 96 ? -0.123 2.069 15.672 1.00 69.56 96 ALA A C 1
ATOM 838 O O . ALA A 1 96 ? -1.193 1.452 15.679 1.00 69.56 96 ALA A O 1
ATOM 839 N N . GLU A 1 97 ? 1.049 1.429 15.722 1.00 65.62 97 GLU A N 1
ATOM 840 C CA . GLU A 1 97 ? 1.170 -0.038 15.727 1.00 65.62 97 GLU A CA 1
ATOM 841 C C . GLU A 1 97 ? 0.410 -0.711 16.874 1.00 65.62 97 GLU A C 1
ATOM 843 O O . GLU A 1 97 ? -0.014 -1.858 16.754 1.00 65.62 97 GLU A O 1
ATOM 848 N N . GLU A 1 98 ? 0.186 -0.001 17.976 1.00 62.25 98 GLU A N 1
ATOM 849 C CA . GLU A 1 98 ? -0.576 -0.487 19.128 1.00 62.25 98 GLU A CA 1
ATOM 850 C C . GLU A 1 98 ? -2.042 -0.794 18.801 1.00 62.25 98 GLU A C 1
ATOM 852 O O . GLU A 1 98 ? -2.614 -1.731 19.360 1.00 62.25 98 GLU A O 1
ATOM 857 N N . ILE A 1 99 ? -2.629 -0.066 17.847 1.00 64.12 99 ILE A N 1
ATOM 858 C CA . ILE A 1 99 ? -3.988 -0.313 17.344 1.00 64.12 99 ILE A CA 1
ATOM 859 C C . ILE A 1 99 ? -4.010 -1.623 16.538 1.00 64.12 99 ILE A C 1
ATOM 861 O O . ILE A 1 99 ? -4.954 -2.409 16.628 1.00 64.12 99 ILE A O 1
ATOM 865 N N . GLY A 1 100 ? -2.925 -1.892 15.811 1.00 56.62 100 GLY A N 1
ATOM 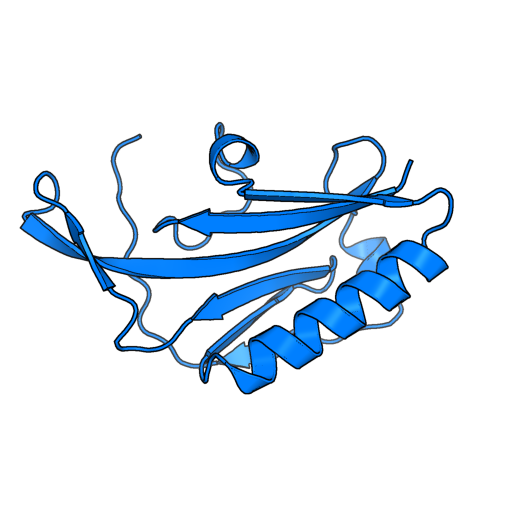866 C CA . GLY A 1 100 ? -2.704 -3.093 15.008 1.00 56.62 100 GLY A CA 1
ATOM 867 C C . GLY A 1 100 ? -2.386 -4.367 15.797 1.00 56.62 100 GLY A C 1
ATOM 868 O O . GLY A 1 100 ? -2.856 -5.455 15.452 1.00 56.62 100 GLY A O 1
ATOM 869 N N . LYS A 1 101 ? -1.644 -4.233 16.910 1.00 53.72 101 LYS A N 1
ATOM 870 C CA . LYS A 1 101 ? -1.207 -5.342 17.788 1.00 53.72 101 LYS A CA 1
ATOM 871 C C . LYS A 1 101 ? -2.353 -6.223 18.290 1.00 53.72 101 LYS A C 1
ATOM 873 O O . LYS A 1 101 ? -2.115 -7.376 18.631 1.00 53.72 101 LYS A O 1
ATOM 878 N N . LYS A 1 102 ? -3.582 -5.704 18.355 1.00 52.00 102 LYS A N 1
ATOM 879 C CA . LYS A 1 102 ? -4.736 -6.455 18.867 1.00 52.00 102 LYS A CA 1
ATOM 880 C C . LYS A 1 102 ? -5.335 -7.454 17.870 1.00 52.00 102 LYS A C 1
ATOM 882 O O . LYS A 1 102 ? -6.143 -8.265 18.315 1.00 52.00 102 LYS A O 1
ATOM 887 N N .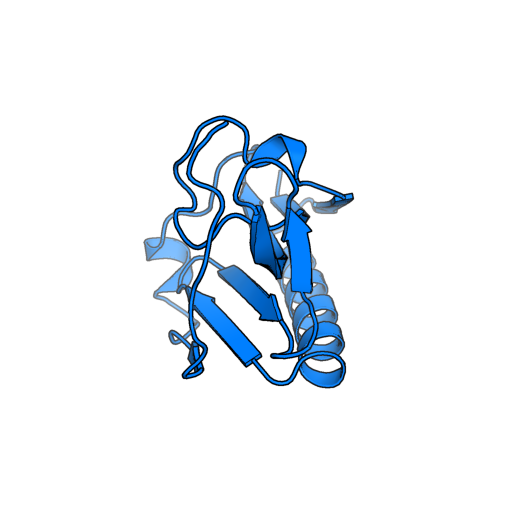 LYS A 1 103 ? -5.022 -7.399 16.561 1.00 50.66 103 LYS A N 1
ATOM 888 C CA . LYS A 1 103 ? -5.759 -8.204 15.559 1.00 50.66 103 LYS A CA 1
ATOM 889 C C . LYS A 1 103 ? -4.978 -8.763 14.353 1.00 50.66 103 LYS A C 1
ATOM 891 O O . LYS A 1 103 ? -5.550 -9.625 13.694 1.00 50.66 103 LYS A O 1
ATOM 896 N N . TYR A 1 104 ? -3.747 -8.331 14.040 1.00 54.72 104 TYR A N 1
ATOM 897 C CA . TYR A 1 104 ? -3.054 -8.783 12.813 1.00 54.72 104 TYR A CA 1
ATOM 898 C C . TYR A 1 104 ? -1.565 -9.090 13.010 1.00 54.72 104 TYR A C 1
ATOM 900 O O . TYR A 1 104 ? -0.844 -8.373 13.708 1.00 54.72 104 TYR A O 1
ATOM 908 N N . GLU A 1 105 ? -1.109 -10.156 12.354 1.00 58.66 105 GLU A N 1
ATOM 909 C CA . GLU A 1 105 ? 0.290 -10.577 12.308 1.00 58.66 105 GLU A CA 1
ATOM 910 C C . GLU A 1 105 ? 1.020 -9.947 11.116 1.00 58.66 105 GLU A C 1
ATOM 912 O O . GLU A 1 105 ? 0.416 -9.574 10.111 1.00 58.66 105 GLU A O 1
ATOM 917 N N . ARG A 1 106 ? 2.340 -9.797 11.252 1.00 60.31 106 ARG A N 1
ATOM 918 C CA . ARG A 1 106 ? 3.205 -9.299 10.179 1.00 60.31 106 ARG A CA 1
ATOM 919 C C . ARG A 1 106 ? 3.327 -10.388 9.113 1.00 60.31 106 ARG A C 1
ATOM 921 O O . ARG A 1 106 ? 3.652 -11.518 9.465 1.00 60.31 106 ARG A O 1
ATOM 928 N N . VAL A 1 107 ? 3.147 -10.037 7.843 1.00 65.88 107 VAL A N 1
ATOM 929 C CA . VAL A 1 107 ? 3.438 -10.925 6.711 1.00 65.88 107 VAL A CA 1
ATOM 930 C C . VAL A 1 107 ? 4.568 -10.298 5.906 1.00 65.88 107 VAL A C 1
ATOM 932 O O . VAL A 1 107 ? 4.581 -9.094 5.681 1.00 65.88 107 VAL A O 1
ATOM 935 N N . THR A 1 108 ? 5.568 -11.076 5.522 1.00 65.56 108 THR A N 1
ATOM 936 C CA . THR A 1 108 ? 6.654 -10.603 4.659 1.00 65.56 108 THR A CA 1
ATOM 937 C C . THR A 1 108 ? 7.024 -11.749 3.731 1.00 65.56 108 THR A C 1
ATOM 939 O O . THR A 1 108 ? 7.280 -12.847 4.220 1.00 65.56 108 THR A O 1
ATOM 942 N N . SER A 1 109 ? 7.000 -11.505 2.425 1.00 60.00 109 SER A N 1
ATOM 943 C CA . SER A 1 109 ? 7.540 -12.398 1.402 1.00 60.00 109 SER A CA 1
ATOM 944 C C . SER A 1 109 ? 9.007 -12.045 1.094 1.00 60.00 109 SER A C 1
ATOM 946 O O . SER A 1 109 ? 9.476 -10.952 1.433 1.00 60.00 109 SER A O 1
ATOM 948 N N . GLU A 1 110 ? 9.767 -12.999 0.554 1.00 53.69 110 GLU A N 1
ATOM 949 C CA . GLU A 1 110 ? 11.208 -12.875 0.279 1.00 53.69 110 GLU A CA 1
ATOM 950 C C . GLU A 1 110 ? 11.461 -12.237 -1.101 1.00 53.69 110 GLU A C 1
ATOM 952 O O . GLU A 1 110 ? 11.929 -12.901 -2.020 1.00 53.69 110 GLU A O 1
ATOM 957 N N . GLY A 1 111 ? 11.181 -10.938 -1.246 1.00 52.69 111 GLY A N 1
ATOM 958 C CA . GLY A 1 111 ? 11.502 -10.175 -2.460 1.00 52.69 111 GLY A CA 1
ATOM 959 C C . GLY A 1 111 ? 12.792 -9.355 -2.339 1.00 52.69 111 GLY A C 1
ATOM 960 O O . GLY A 1 111 ? 13.170 -8.909 -1.249 1.00 52.69 111 GLY A O 1
ATOM 961 N N . LYS A 1 112 ? 13.491 -9.149 -3.464 1.00 50.94 112 LYS A N 1
ATOM 962 C CA . LYS A 1 112 ? 14.658 -8.256 -3.534 1.00 50.94 112 LYS A CA 1
ATOM 963 C C . LYS A 1 112 ? 14.197 -6.808 -3.609 1.00 50.94 112 LYS A C 1
ATOM 965 O O . LYS A 1 112 ? 13.506 -6.431 -4.543 1.00 50.94 112 LYS A O 1
ATOM 970 N N . ALA A 1 113 ? 14.655 -6.025 -2.644 1.00 53.16 113 ALA A N 1
ATOM 971 C CA . ALA A 1 113 ? 14.289 -4.635 -2.496 1.00 53.16 113 ALA A CA 1
ATOM 972 C C . ALA A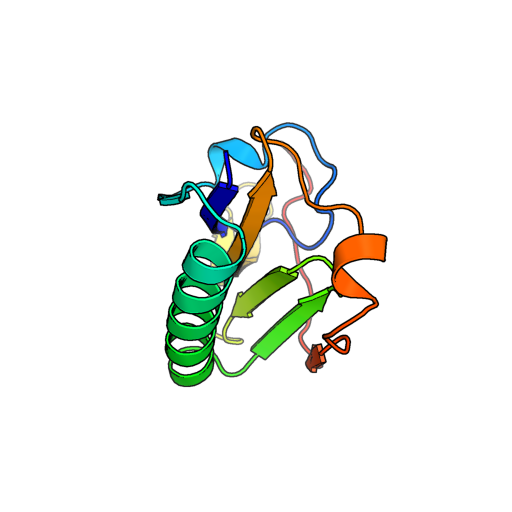 1 113 ? 15.291 -3.681 -3.178 1.00 53.16 113 ALA A C 1
ATOM 974 O O . ALA A 1 113 ? 16.443 -3.626 -2.739 1.00 53.16 113 ALA A O 1
ATOM 975 N N . LYS A 1 114 ? 14.894 -2.920 -4.204 1.00 54.47 114 LYS A N 1
ATOM 976 C CA . LYS A 1 114 ? 15.664 -1.823 -4.817 1.00 54.47 114 LYS A CA 1
ATOM 977 C C . LYS A 1 114 ? 14.812 -0.552 -4.933 1.00 54.47 114 LYS A C 1
ATOM 979 O O . LYS A 1 114 ? 13.845 -0.528 -5.685 1.00 54.47 114 LYS A O 1
ATOM 984 N N . SER A 1 115 ? 15.227 0.523 -4.258 1.00 56.69 115 SER A N 1
ATOM 985 C CA . SER A 1 115 ? 14.555 1.830 -4.290 1.00 56.69 115 SER A CA 1
ATOM 986 C C . SER A 1 115 ? 15.418 2.974 -4.808 1.00 56.69 115 SER A C 1
ATOM 988 O O . SER A 1 115 ? 16.648 2.954 -4.687 1.00 56.69 115 SER A O 1
ATOM 990 N N . CYS A 1 116 ? 14.762 3.995 -5.371 1.00 51.28 116 CYS A N 1
ATOM 991 C CA . CYS A 1 116 ? 15.422 5.224 -5.805 1.00 51.28 116 CYS A CA 1
ATOM 992 C C . CYS A 1 116 ? 15.936 6.018 -4.593 1.00 51.28 116 CYS A C 1
ATOM 994 O O . CYS A 1 116 ? 15.206 6.263 -3.638 1.00 51.28 116 CYS A O 1
ATOM 996 N N . SER A 1 117 ? 17.201 6.445 -4.624 1.00 53.03 117 SER A N 1
ATOM 997 C CA . SER A 1 117 ? 17.850 7.137 -3.496 1.00 53.03 117 SER A CA 1
ATOM 998 C C . SER A 1 117 ? 17.844 8.669 -3.600 1.00 53.03 117 SER A C 1
ATOM 1000 O O . SER A 1 117 ? 18.460 9.332 -2.768 1.00 53.03 117 SER A O 1
ATOM 1002 N N . MET A 1 118 ? 17.197 9.246 -4.616 1.00 50.09 118 MET A N 1
ATOM 1003 C CA . MET A 1 118 ? 17.204 10.690 -4.874 1.00 50.09 118 MET A CA 1
ATOM 1004 C C . MET A 1 118 ? 15.759 11.174 -5.097 1.00 50.09 118 MET A C 1
ATOM 1006 O O . MET A 1 118 ? 15.227 11.038 -6.192 1.00 50.09 118 MET A O 1
ATOM 1010 N N . LYS A 1 119 ? 15.123 11.698 -4.039 1.00 48.53 119 LYS A N 1
ATOM 1011 C CA . LYS A 1 119 ? 13.998 12.649 -4.105 1.00 48.53 119 LYS A CA 1
ATOM 1012 C C . LYS A 1 119 ? 14.502 13.968 -3.518 1.00 48.53 119 LYS A C 1
ATOM 1014 O O . LYS A 1 119 ? 15.196 13.900 -2.475 1.00 48.53 119 LYS A O 1
#